Protein AF-A0A534Z2A8-F1 (afdb_monomer)

Structure (mmCIF, N/CA/C/O backbone):
data_AF-A0A534Z2A8-F1
#
_entry.id   AF-A0A534Z2A8-F1
#
loop_
_atom_site.group_PDB
_atom_site.id
_atom_site.type_symbol
_atom_site.label_atom_id
_atom_site.label_alt_id
_atom_site.label_comp_id
_atom_site.label_asym_id
_atom_site.label_entity_id
_atom_site.label_seq_id
_atom_site.pdbx_PDB_ins_code
_atom_site.Cartn_x
_atom_site.Cartn_y
_atom_site.Cartn_z
_atom_site.occupancy
_atom_site.B_iso_or_equiv
_atom_site.auth_seq_id
_atom_site.auth_comp_id
_atom_site.auth_asym_id
_atom_site.auth_atom_id
_atom_site.pdbx_PDB_model_num
ATOM 1 N N . MET A 1 1 ? 25.000 -19.955 19.063 1.00 43.38 1 MET A N 1
ATOM 2 C CA . MET A 1 1 ? 25.608 -19.313 17.881 1.00 43.38 1 MET A CA 1
ATOM 3 C C . MET A 1 1 ? 24.453 -18.865 17.005 1.00 43.38 1 MET A C 1
ATOM 5 O O . MET A 1 1 ? 23.780 -19.726 16.461 1.00 43.38 1 MET A O 1
ATOM 9 N N . ALA A 1 2 ? 24.112 -17.576 17.015 1.00 54.47 2 ALA A N 1
ATOM 10 C CA . ALA A 1 2 ? 23.030 -17.051 16.185 1.00 54.47 2 ALA A CA 1
ATOM 11 C C . ALA A 1 2 ? 23.561 -16.910 14.756 1.00 54.47 2 ALA A C 1
ATOM 13 O O . ALA A 1 2 ? 24.482 -16.132 14.522 1.00 54.47 2 ALA A O 1
ATOM 14 N N . GLU A 1 3 ? 23.034 -17.713 13.837 1.00 59.22 3 GLU A N 1
ATOM 15 C CA . GLU A 1 3 ? 23.284 -17.572 12.408 1.00 59.22 3 GLU A CA 1
ATOM 16 C C . GLU A 1 3 ? 22.700 -16.223 11.979 1.00 59.22 3 GLU A C 1
ATOM 18 O O . GLU A 1 3 ? 21.486 -16.009 12.013 1.00 59.22 3 GLU A O 1
ATOM 23 N N . ALA A 1 4 ? 23.576 -15.256 11.708 1.00 63.44 4 ALA A N 1
ATOM 24 C CA . ALA A 1 4 ? 23.165 -13.968 11.186 1.00 63.44 4 ALA A CA 1
ATOM 25 C C . ALA A 1 4 ? 22.564 -14.220 9.803 1.00 63.44 4 ALA A C 1
ATOM 27 O O . ALA A 1 4 ? 23.270 -14.637 8.891 1.00 63.44 4 ALA A O 1
ATOM 28 N N . MET A 1 5 ? 21.253 -14.018 9.675 1.00 63.66 5 MET A N 1
ATOM 29 C CA . MET A 1 5 ? 20.538 -14.130 8.410 1.00 63.66 5 MET A CA 1
ATOM 30 C C . MET A 1 5 ? 21.194 -13.182 7.402 1.00 63.66 5 MET A C 1
ATOM 32 O O . MET A 1 5 ? 21.052 -11.962 7.513 1.00 63.66 5 MET A O 1
ATOM 36 N N . GLU A 1 6 ? 21.967 -13.734 6.466 1.00 72.50 6 GLU A N 1
ATOM 37 C CA . GLU A 1 6 ? 22.586 -12.946 5.409 1.00 72.50 6 GLU A CA 1
ATOM 38 C C . GLU A 1 6 ? 21.477 -12.310 4.572 1.00 72.50 6 GLU A C 1
ATOM 40 O O . GLU A 1 6 ? 20.588 -12.989 4.049 1.00 72.50 6 GLU A O 1
ATOM 45 N N . LEU A 1 7 ? 21.498 -10.981 4.471 1.00 75.25 7 LEU A N 1
ATOM 46 C CA . LEU A 1 7 ? 20.593 -10.263 3.588 1.00 75.25 7 LEU A CA 1
ATOM 47 C C . LEU A 1 7 ? 20.938 -10.651 2.152 1.00 75.25 7 LEU A C 1
ATOM 49 O O . LEU A 1 7 ? 21.959 -10.231 1.607 1.00 75.25 7 LEU A O 1
ATOM 53 N N . GLN A 1 8 ? 20.083 -11.466 1.542 1.00 75.38 8 GLN A N 1
ATOM 54 C CA . GLN A 1 8 ? 20.233 -11.828 0.146 1.00 75.38 8 GLN A CA 1
ATOM 55 C C . GLN A 1 8 ? 19.958 -10.592 -0.716 1.00 75.38 8 GLN A C 1
ATOM 57 O O . GLN A 1 8 ? 18.857 -10.037 -0.715 1.00 75.38 8 GLN A O 1
ATOM 62 N N . TRP A 1 9 ? 20.973 -10.153 -1.455 1.00 79.19 9 TRP A N 1
ATOM 63 C CA . TRP A 1 9 ? 20.836 -9.060 -2.407 1.00 79.19 9 TRP A CA 1
ATOM 64 C C . TRP A 1 9 ? 19.883 -9.471 -3.531 1.00 79.19 9 TRP A C 1
ATOM 66 O O . TRP A 1 9 ? 20.099 -10.470 -4.217 1.00 79.19 9 TRP A O 1
ATOM 76 N N . VAL A 1 10 ? 18.816 -8.696 -3.716 1.00 78.81 10 VAL A N 1
ATOM 77 C CA . VAL A 1 10 ? 17.844 -8.913 -4.790 1.00 78.81 10 VAL A CA 1
ATOM 78 C C . VAL A 1 10 ? 18.301 -8.136 -6.022 1.00 78.81 10 VAL A C 1
ATOM 80 O O . VAL A 1 10 ? 18.477 -6.920 -5.960 1.00 78.81 10 VAL A O 1
ATOM 83 N N . SER A 1 11 ? 18.485 -8.835 -7.145 1.00 84.94 11 SER A N 1
ATOM 84 C CA . SER A 1 11 ? 18.711 -8.189 -8.441 1.00 84.94 11 SER A CA 1
ATOM 85 C C . SER A 1 11 ? 17.457 -7.426 -8.876 1.00 84.94 11 SER A C 1
ATOM 87 O O . SER A 1 11 ? 16.347 -7.947 -8.767 1.00 84.94 11 SER A O 1
ATOM 89 N N . LEU A 1 12 ? 17.633 -6.204 -9.385 1.00 84.50 12 LEU A N 1
ATOM 90 C CA . LEU A 1 12 ? 16.545 -5.406 -9.966 1.00 84.50 12 LEU A CA 1
ATOM 91 C C . LEU A 1 12 ? 16.311 -5.713 -11.451 1.00 84.50 12 LEU A C 1
ATOM 93 O O . LEU A 1 12 ? 15.368 -5.179 -12.036 1.00 84.50 12 LEU A O 1
ATOM 97 N N . GLU A 1 13 ? 17.143 -6.570 -12.048 1.00 91.75 13 GLU A N 1
ATOM 98 C CA . GLU A 1 13 ? 16.930 -7.032 -13.414 1.00 91.75 13 GLU A CA 1
ATOM 99 C C . GLU A 1 13 ? 15.618 -7.825 -13.513 1.00 91.75 13 GLU A C 1
ATOM 101 O O . GLU A 1 13 ? 15.308 -8.624 -12.618 1.00 91.75 13 GLU A O 1
ATOM 106 N N . PRO A 1 14 ? 14.830 -7.639 -14.587 1.00 89.19 14 PRO A N 1
ATOM 107 C CA . PRO A 1 14 ? 13.588 -8.374 -14.770 1.00 89.19 14 PRO A CA 1
ATOM 108 C C . PRO A 1 14 ? 13.810 -9.891 -14.710 1.00 89.19 14 PRO A C 1
ATOM 110 O O . PRO A 1 14 ? 14.599 -10.456 -15.466 1.00 89.19 14 PRO A O 1
ATOM 113 N N . SER A 1 15 ? 13.070 -10.563 -13.830 1.00 92.62 15 SER A N 1
ATOM 114 C CA . SER A 1 15 ? 13.076 -12.023 -13.711 1.00 92.62 15 SER A CA 1
ATOM 115 C C . SER A 1 15 ? 11.788 -12.596 -14.300 1.00 92.62 15 SER A C 1
ATOM 117 O O . SER A 1 15 ? 10.710 -12.154 -13.895 1.00 92.62 15 SER A O 1
ATOM 119 N N . PRO A 1 16 ? 11.850 -13.617 -15.178 1.00 94.69 16 PRO A N 1
ATOM 120 C CA . PRO A 1 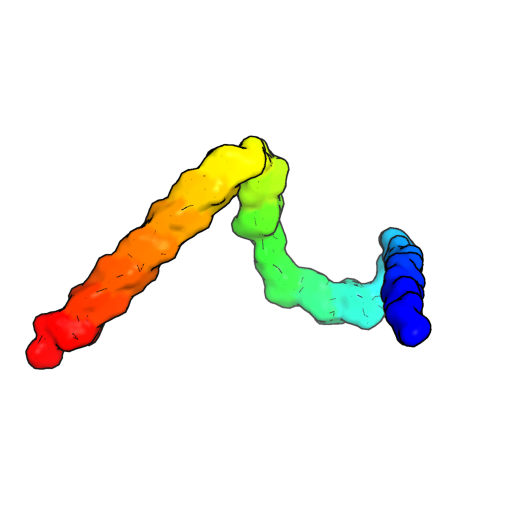16 ? 10.656 -14.238 -15.752 1.00 94.69 16 PRO A CA 1
ATOM 121 C C . PRO A 1 16 ? 9.652 -14.709 -14.693 1.00 94.69 16 PRO A C 1
ATOM 123 O O . PRO A 1 16 ? 8.446 -14.563 -14.874 1.00 94.69 16 PRO A O 1
ATOM 126 N N . VAL A 1 17 ? 10.150 -15.220 -13.561 1.00 93.38 17 VAL A N 1
ATOM 127 C CA . VAL A 1 17 ? 9.310 -15.658 -12.439 1.00 93.38 17 VAL A CA 1
ATOM 128 C C . VAL A 1 17 ? 8.627 -14.460 -11.779 1.00 93.38 17 VAL A C 1
ATOM 130 O O . VAL A 1 17 ? 7.420 -14.490 -11.557 1.00 93.38 17 VAL A O 1
ATOM 133 N N . ILE A 1 18 ? 9.369 -13.381 -11.507 1.00 91.50 18 ILE A N 1
ATOM 134 C CA . ILE A 1 18 ? 8.808 -12.170 -10.891 1.00 91.50 18 ILE A CA 1
ATOM 135 C C . ILE A 1 18 ? 7.763 -11.540 -11.815 1.00 91.50 18 ILE A C 1
ATOM 137 O O . ILE A 1 18 ? 6.674 -11.207 -11.354 1.00 91.50 18 ILE A O 1
ATOM 141 N N . GLU A 1 19 ? 8.048 -11.414 -13.112 1.00 93.94 19 GLU A N 1
ATOM 142 C CA . GLU A 1 19 ? 7.108 -10.845 -14.083 1.00 93.94 19 GLU A CA 1
ATOM 143 C C . GLU A 1 19 ? 5.823 -11.674 -14.197 1.00 93.94 19 GLU A C 1
ATOM 145 O O . GLU A 1 19 ? 4.729 -11.103 -14.238 1.00 93.94 19 GLU A O 1
ATOM 150 N N . ALA A 1 20 ? 5.939 -13.007 -14.174 1.00 95.88 20 ALA A N 1
ATOM 151 C CA . ALA A 1 20 ? 4.793 -13.907 -14.231 1.00 95.88 20 ALA A CA 1
ATOM 152 C C . ALA A 1 20 ? 3.822 -13.710 -13.058 1.00 95.88 20 ALA A C 1
ATOM 154 O O . ALA A 1 20 ? 2.616 -13.755 -13.282 1.00 95.88 20 ALA A O 1
ATOM 155 N N . TYR A 1 21 ? 4.320 -13.454 -11.842 1.00 93.81 21 TYR A N 1
ATOM 156 C CA . TYR A 1 21 ? 3.471 -13.187 -10.672 1.00 93.81 21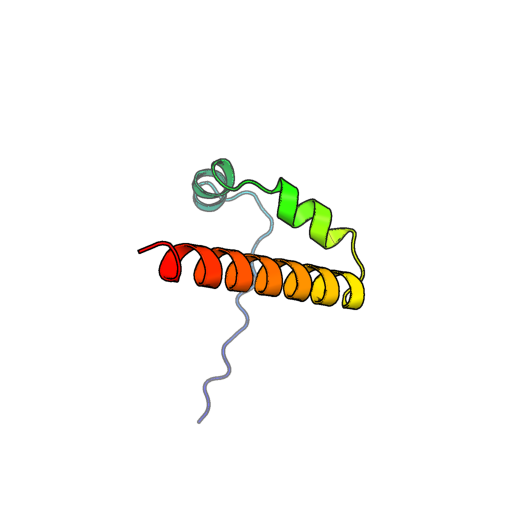 TYR A CA 1
ATOM 157 C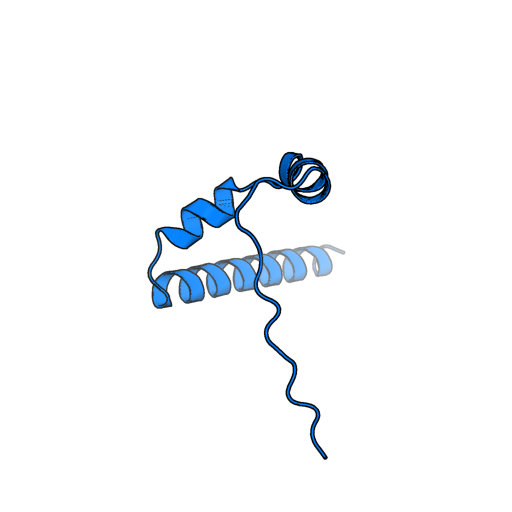 C . TYR A 1 21 ? 3.060 -11.716 -10.549 1.00 93.81 21 TYR A C 1
ATOM 159 O O . TYR A 1 21 ? 1.957 -11.411 -10.102 1.00 93.81 21 TYR A O 1
ATOM 167 N N . LYS A 1 22 ? 3.917 -10.778 -10.965 1.00 92.06 22 LYS A N 1
ATOM 168 C CA . LYS A 1 22 ? 3.660 -9.333 -10.861 1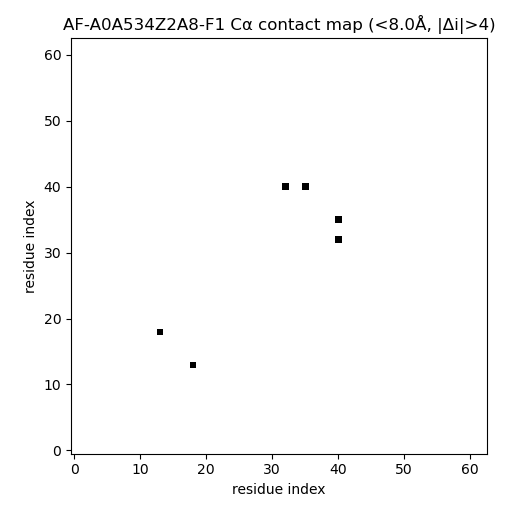.00 92.06 22 LYS A CA 1
ATOM 169 C C . LYS A 1 22 ? 2.470 -8.885 -11.709 1.00 92.06 22 LYS A C 1
ATOM 171 O O . LYS A 1 22 ? 1.833 -7.894 -11.358 1.00 92.06 22 LYS A O 1
ATOM 176 N N . LYS A 1 23 ? 2.183 -9.577 -12.817 1.00 93.81 23 LYS A N 1
ATOM 177 C CA . LYS A 1 23 ? 1.112 -9.208 -13.759 1.00 93.81 23 LYS A CA 1
ATOM 178 C C . LYS A 1 23 ? -0.275 -9.122 -13.101 1.00 93.81 23 LYS A C 1
ATOM 180 O O . LYS A 1 23 ? -1.058 -8.264 -13.489 1.00 93.81 23 LYS A O 1
ATOM 185 N N . ASP A 1 24 ? -0.531 -9.951 -12.088 1.00 95.12 24 ASP A N 1
ATOM 186 C CA . ASP A 1 24 ? -1.833 -10.051 -11.414 1.00 95.12 24 ASP A CA 1
ATOM 187 C C . ASP A 1 24 ? -1.901 -9.198 -10.132 1.00 95.12 24 ASP A C 1
ATOM 189 O O . ASP A 1 24 ? -2.912 -9.175 -9.431 1.00 95.12 24 ASP A O 1
ATOM 193 N N . VAL A 1 25 ? -0.828 -8.467 -9.809 1.00 94.00 25 VAL A N 1
ATOM 194 C CA . VAL A 1 25 ? -0.783 -7.578 -8.646 1.00 94.00 25 VAL A CA 1
ATOM 195 C C . VAL A 1 25 ? -1.339 -6.207 -9.023 1.00 94.00 25 VAL A C 1
ATOM 197 O O . VAL A 1 25 ? -0.699 -5.436 -9.748 1.00 94.00 25 VAL A O 1
ATOM 200 N N . ASP A 1 26 ? -2.492 -5.848 -8.456 1.00 95.94 26 ASP A N 1
ATOM 201 C CA . ASP A 1 26 ? -2.978 -4.472 -8.516 1.00 95.94 26 ASP A CA 1
ATOM 202 C C . ASP A 1 26 ? -2.102 -3.561 -7.640 1.00 95.94 26 ASP A C 1
ATOM 204 O O . ASP A 1 26 ? -2.102 -3.605 -6.408 1.00 95.94 26 ASP A O 1
ATOM 208 N N . ARG A 1 27 ? -1.332 -2.699 -8.306 1.00 94.94 27 ARG A N 1
ATOM 209 C CA . ARG A 1 27 ? -0.401 -1.761 -7.665 1.00 94.94 27 ARG A CA 1
ATOM 210 C C . ARG A 1 27 ? -1.029 -0.403 -7.370 1.00 94.94 27 ARG A C 1
ATOM 212 O O . ARG A 1 27 ? -0.321 0.475 -6.879 1.00 94.94 27 ARG A O 1
ATOM 219 N N . THR A 1 28 ? -2.311 -0.202 -7.666 1.00 95.25 28 THR A N 1
ATOM 220 C CA . THR A 1 28 ? -2.994 1.089 -7.512 1.00 95.25 28 THR A CA 1
ATOM 221 C C . THR A 1 28 ? -2.923 1.569 -6.066 1.00 95.25 28 THR A C 1
ATOM 223 O O . THR A 1 28 ? -2.337 2.615 -5.789 1.00 95.25 28 THR A O 1
ATOM 226 N N . LEU A 1 29 ? -3.395 0.759 -5.112 1.00 92.44 29 LEU A N 1
ATOM 227 C CA . LEU A 1 29 ? -3.363 1.127 -3.691 1.00 92.44 29 LEU A CA 1
ATOM 228 C C . LEU A 1 29 ? -1.945 1.207 -3.117 1.00 92.44 29 LEU A C 1
ATOM 230 O O . LEU A 1 29 ? -1.688 2.040 -2.247 1.00 92.44 29 LEU A O 1
ATOM 234 N N . ILE A 1 30 ? -1.019 0.381 -3.615 1.00 93.06 30 ILE A N 1
ATOM 235 C CA . ILE A 1 30 ? 0.392 0.429 -3.210 1.00 93.06 30 ILE A CA 1
ATOM 236 C C . ILE A 1 30 ? 0.976 1.796 -3.573 1.00 93.06 30 ILE A C 1
ATOM 238 O O . ILE A 1 30 ? 1.544 2.469 -2.716 1.00 93.06 30 ILE A O 1
ATOM 242 N N . ARG A 1 31 ? 0.785 2.246 -4.818 1.00 95.81 31 ARG A N 1
ATOM 243 C CA . ARG A 1 31 ? 1.286 3.544 -5.285 1.00 95.81 31 ARG A CA 1
ATOM 244 C C . ARG A 1 31 ? 0.639 4.714 -4.558 1.00 95.81 31 ARG A C 1
ATOM 246 O O . ARG A 1 31 ? 1.358 5.623 -4.164 1.00 95.81 31 ARG A O 1
ATOM 253 N N . GLU A 1 32 ? -0.673 4.684 -4.331 1.00 95.88 32 GLU A N 1
ATOM 254 C CA . GLU A 1 32 ? -1.338 5.745 -3.564 1.00 95.88 32 GLU A CA 1
ATOM 255 C C . GLU A 1 32 ? -0.816 5.828 -2.126 1.00 95.88 32 GLU A C 1
ATOM 257 O O . GLU A 1 32 ? -0.612 6.922 -1.612 1.00 95.88 32 GLU A O 1
ATOM 262 N N . ASN A 1 33 ? -0.533 4.695 -1.476 1.00 95.38 33 ASN A N 1
ATOM 263 C CA . ASN A 1 33 ? 0.052 4.705 -0.134 1.00 95.38 33 ASN A CA 1
ATOM 264 C C . ASN A 1 33 ? 1.501 5.203 -0.117 1.00 95.38 33 ASN A C 1
ATOM 266 O O . ASN A 1 33 ? 1.901 5.814 0.867 1.00 95.38 33 ASN A O 1
ATOM 270 N N . LEU A 1 34 ? 2.284 4.974 -1.175 1.00 96.38 34 LEU A N 1
ATOM 271 C CA . LEU A 1 34 ? 3.664 5.467 -1.266 1.00 96.38 34 LEU A CA 1
ATOM 272 C C . LEU A 1 34 ? 3.760 6.992 -1.433 1.00 96.38 34 LEU A C 1
ATOM 274 O O . LEU A 1 34 ? 4.820 7.550 -1.172 1.00 96.38 34 LEU A O 1
ATOM 278 N N . LYS A 1 35 ? 2.673 7.667 -1.830 1.00 96.88 35 LYS A N 1
ATOM 279 C CA . LYS A 1 35 ? 2.599 9.139 -1.856 1.00 96.88 35 LYS A CA 1
ATOM 280 C C . LYS A 1 35 ? 2.398 9.755 -0.468 1.00 96.88 35 LYS A C 1
ATOM 282 O O . LYS A 1 35 ? 2.605 10.952 -0.308 1.00 96.88 35 LYS A O 1
ATOM 287 N N . LEU A 1 36 ? 1.951 8.963 0.504 1.00 97.56 36 LEU A N 1
ATOM 288 C CA . LEU A 1 36 ? 1.638 9.423 1.852 1.00 97.56 36 LEU A CA 1
ATOM 289 C C . LEU A 1 36 ? 2.879 9.396 2.746 1.00 97.56 36 LEU A C 1
ATOM 291 O O . LEU A 1 36 ? 3.723 8.500 2.655 1.00 97.56 36 LEU A O 1
ATOM 295 N N . THR A 1 37 ? 2.937 10.327 3.691 1.00 98.31 37 THR A N 1
ATOM 296 C CA . THR A 1 37 ? 3.889 10.272 4.804 1.00 98.31 37 THR A CA 1
AT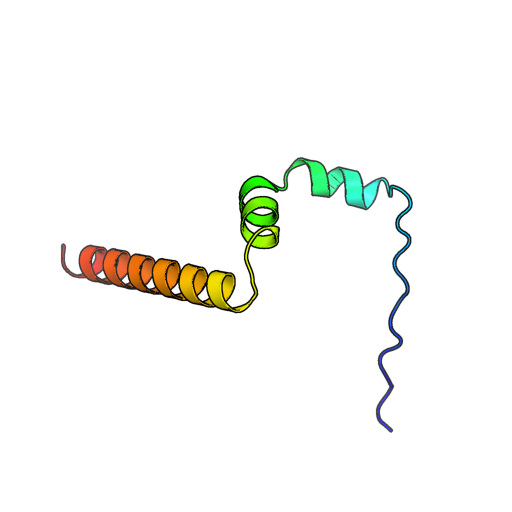OM 297 C C . THR A 1 37 ? 3.632 9.042 5.692 1.00 98.31 37 THR A C 1
ATOM 299 O O . THR A 1 37 ? 2.534 8.469 5.682 1.00 98.31 37 THR A O 1
ATOM 302 N N . PRO A 1 38 ? 4.618 8.595 6.494 1.00 97.00 38 PRO A N 1
ATOM 303 C CA . PRO A 1 38 ? 4.418 7.496 7.440 1.00 97.00 38 PRO A CA 1
ATOM 304 C C . PRO A 1 38 ? 3.190 7.676 8.350 1.00 97.00 38 PRO A C 1
ATOM 306 O O . PRO A 1 38 ? 2.387 6.749 8.463 1.00 97.00 38 PRO A O 1
ATOM 309 N N . ASP A 1 39 ? 2.988 8.869 8.909 1.00 98.25 39 ASP A N 1
ATOM 310 C CA . ASP A 1 39 ? 1.859 9.159 9.803 1.00 98.25 39 ASP A CA 1
ATOM 311 C C . ASP A 1 39 ? 0.509 9.069 9.087 1.00 98.25 39 ASP A C 1
ATOM 313 O O . ASP A 1 39 ? -0.456 8.509 9.614 1.00 98.25 39 ASP A O 1
ATOM 317 N N . GLU A 1 40 ? 0.426 9.587 7.863 1.00 98.25 40 GLU A N 1
ATOM 318 C CA . GLU A 1 40 ? -0.782 9.496 7.040 1.00 98.25 40 GLU A CA 1
ATOM 319 C C . GLU A 1 40 ? -1.118 8.046 6.684 1.00 98.25 40 GLU A C 1
ATOM 321 O O . GLU A 1 40 ? -2.290 7.662 6.735 1.00 98.25 40 GLU A O 1
ATOM 326 N N . ARG A 1 41 ? -0.110 7.208 6.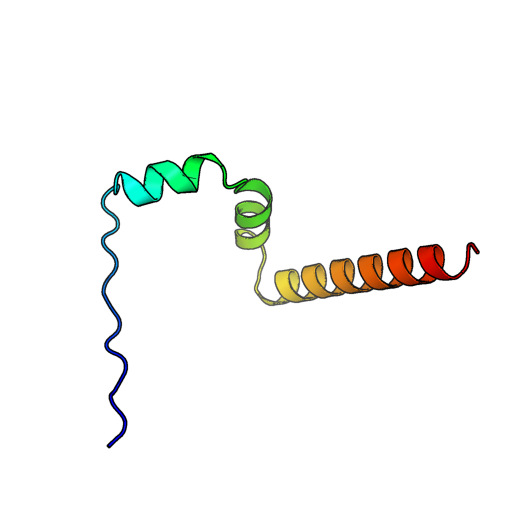393 1.00 96.06 41 ARG A N 1
ATOM 327 C CA . ARG A 1 41 ? -0.322 5.770 6.153 1.00 96.06 41 ARG A CA 1
ATOM 328 C C . ARG A 1 41 ? -0.917 5.079 7.377 1.00 96.06 41 ARG A C 1
ATOM 330 O O . ARG A 1 41 ? -1.855 4.297 7.227 1.00 96.06 41 ARG A O 1
ATOM 337 N N . ILE A 1 42 ? -0.423 5.387 8.577 1.00 96.62 42 ILE A N 1
ATOM 338 C CA . ILE A 1 42 ? -0.945 4.813 9.826 1.00 96.62 42 ILE A CA 1
ATOM 339 C C . ILE A 1 42 ? -2.389 5.268 10.060 1.00 96.62 42 ILE A C 1
ATOM 341 O O . ILE A 1 42 ? -3.259 4.437 10.321 1.00 96.62 42 ILE A O 1
ATOM 345 N N . LYS A 1 43 ? -2.681 6.565 9.898 1.00 97.75 43 LYS A N 1
ATOM 346 C CA . LYS A 1 43 ? -4.049 7.100 10.029 1.00 97.75 43 LYS A CA 1
ATOM 347 C C . LYS A 1 43 ? -5.018 6.428 9.053 1.00 97.75 43 LYS A C 1
ATOM 349 O O . LYS A 1 43 ? -6.107 6.021 9.456 1.00 97.75 43 LYS A O 1
ATOM 354 N N . LYS A 1 44 ? -4.604 6.259 7.793 1.00 95.75 44 LYS A N 1
ATOM 355 C CA . LYS A 1 44 ? -5.380 5.556 6.763 1.00 95.75 44 LYS A CA 1
ATOM 356 C C . LYS A 1 44 ? -5.588 4.076 7.101 1.00 95.75 44 LYS A C 1
ATOM 358 O O . LYS A 1 44 ? -6.675 3.554 6.893 1.00 95.75 44 LYS A O 1
ATOM 363 N N . MET A 1 45 ? -4.584 3.394 7.651 1.00 95.25 45 MET A N 1
ATOM 364 C CA . MET A 1 45 ? -4.731 2.004 8.097 1.00 95.25 45 MET A CA 1
ATOM 365 C C . MET A 1 45 ? -5.757 1.885 9.233 1.00 95.25 45 MET A C 1
ATOM 367 O O . MET A 1 45 ? -6.636 1.027 9.179 1.00 95.25 45 MET A O 1
ATOM 371 N N . ILE A 1 46 ? -5.689 2.770 10.232 1.00 97.56 46 ILE A N 1
ATOM 372 C CA . ILE A 1 46 ? -6.631 2.780 11.361 1.00 97.56 46 ILE A CA 1
ATOM 373 C C . ILE A 1 46 ? -8.068 3.016 10.879 1.00 97.56 46 ILE A C 1
ATOM 375 O O . ILE A 1 46 ? -8.982 2.346 11.359 1.00 97.56 46 ILE A O 1
ATOM 379 N N . SER A 1 47 ? -8.290 3.934 9.930 1.00 96.88 47 SER A N 1
ATOM 380 C CA . SER A 1 47 ? -9.641 4.189 9.411 1.00 96.88 47 SER A CA 1
ATOM 381 C C . SER A 1 47 ? -10.228 2.969 8.696 1.00 96.88 47 SER A C 1
ATOM 383 O O . SER A 1 47 ? -11.395 2.647 8.914 1.00 96.88 47 SER A O 1
ATOM 385 N N . VAL A 1 48 ? -9.416 2.242 7.921 1.00 95.50 48 VAL A N 1
ATOM 386 C CA . VAL A 1 48 ? -9.829 0.986 7.275 1.00 95.50 48 VAL A CA 1
ATOM 387 C C . VAL A 1 48 ? -10.174 -0.083 8.312 1.00 95.50 48 VAL A C 1
ATOM 389 O O . VAL A 1 48 ? -11.208 -0.734 8.188 1.00 95.50 48 VAL A O 1
ATOM 392 N N . LEU A 1 49 ? -9.356 -0.251 9.357 1.00 96.62 49 LEU A N 1
ATOM 393 C CA . LEU A 1 49 ? -9.626 -1.236 10.411 1.00 96.62 49 LEU A CA 1
ATOM 394 C C . LEU A 1 49 ? -10.942 -0.950 11.147 1.00 96.62 49 LEU A C 1
ATOM 396 O O . LEU A 1 49 ? -11.735 -1.868 11.340 1.00 96.62 49 LEU A O 1
ATOM 400 N N . ARG A 1 50 ? -11.212 0.320 11.479 1.00 96.94 50 ARG A N 1
ATOM 401 C CA . ARG A 1 50 ? -12.485 0.743 12.091 1.00 96.94 50 ARG A CA 1
ATOM 402 C C . ARG A 1 50 ? -13.681 0.471 11.182 1.00 96.94 50 ARG A C 1
ATOM 404 O O . ARG A 1 50 ? -14.715 0.007 11.646 1.00 96.94 50 ARG A O 1
ATOM 411 N N . PHE A 1 51 ? -13.540 0.729 9.883 1.00 95.44 51 PHE A N 1
ATOM 412 C CA . PHE A 1 51 ? -14.589 0.416 8.915 1.00 95.44 51 PHE A CA 1
ATOM 413 C C . PHE A 1 51 ? -14.887 -1.091 8.869 1.00 95.44 51 PHE A C 1
ATOM 415 O O . PHE A 1 51 ? -16.045 -1.492 8.916 1.00 95.44 51 PHE A O 1
ATOM 422 N N . VAL A 1 52 ? -13.851 -1.935 8.833 1.00 95.75 52 VAL A N 1
ATOM 423 C CA . VAL A 1 52 ? -14.014 -3.398 8.833 1.00 95.75 52 VAL A CA 1
ATOM 424 C C . VAL A 1 52 ? -14.672 -3.891 10.121 1.00 95.75 52 VAL A C 1
ATOM 426 O O . VAL A 1 52 ? -15.529 -4.772 10.067 1.00 95.75 52 VAL A O 1
ATOM 429 N N . GLU A 1 53 ? -14.288 -3.338 11.271 1.00 95.94 53 GLU A N 1
ATOM 430 C CA . GLU A 1 53 ? -14.920 -3.639 12.558 1.00 95.94 53 GLU A CA 1
ATOM 431 C C . GLU A 1 53 ? -16.422 -3.328 12.526 1.00 95.94 53 GLU A C 1
ATOM 433 O O . GLU A 1 53 ? -17.236 -4.176 12.893 1.00 95.94 53 GLU A O 1
ATOM 438 N N . GLU A 1 54 ? -16.798 -2.162 12.002 1.00 94.31 54 GLU A N 1
ATOM 439 C CA . GLU A 1 54 ? -18.196 -1.745 11.916 1.00 94.31 54 GLU A CA 1
ATOM 440 C C . GLU A 1 54 ? -19.014 -2.619 10.950 1.00 94.31 54 GLU A C 1
ATOM 442 O O . GLU A 1 54 ? -20.127 -3.050 11.269 1.00 94.31 54 GLU A O 1
ATOM 447 N N . VAL A 1 55 ? -18.447 -2.970 9.793 1.00 94.94 55 VAL A N 1
ATOM 448 C CA . VAL A 1 55 ? -19.080 -3.911 8.855 1.00 94.94 55 VAL A CA 1
ATOM 449 C C . VAL A 1 55 ? -19.284 -5.279 9.513 1.00 94.94 55 VAL A C 1
ATOM 451 O O . VAL A 1 55 ? -20.348 -5.882 9.381 1.00 94.94 55 VAL A O 1
ATOM 454 N N . ARG A 1 56 ? -18.302 -5.769 10.280 1.00 92.31 56 ARG A N 1
ATOM 455 C CA . ARG A 1 56 ? -18.438 -7.035 11.017 1.00 92.31 56 ARG A CA 1
ATOM 456 C C . ARG A 1 56 ? -19.544 -6.955 12.064 1.00 92.31 56 ARG A C 1
ATOM 458 O O . ARG A 1 56 ? -20.393 -7.842 12.089 1.00 92.31 56 ARG A O 1
ATOM 465 N N . ARG A 1 57 ? -19.575 -5.889 12.868 1.00 92.31 57 ARG A N 1
ATOM 466 C CA . ARG A 1 57 ? -20.578 -5.668 13.924 1.00 92.31 57 ARG A CA 1
ATOM 467 C C . ARG A 1 57 ? -22.006 -5.670 13.381 1.00 92.31 57 ARG A C 1
ATOM 469 O O . ARG A 1 57 ? -22.900 -6.276 13.972 1.00 92.31 57 ARG A O 1
ATOM 476 N N . THR A 1 58 ? -22.221 -5.005 12.250 1.00 89.06 58 THR A N 1
ATOM 477 C CA . THR A 1 58 ? -23.536 -4.935 11.599 1.00 89.06 58 THR A CA 1
ATOM 478 C C . THR A 1 58 ? -23.915 -6.259 10.935 1.00 89.06 58 THR A C 1
ATOM 480 O O . THR A 1 58 ? -25.069 -6.670 11.028 1.00 89.06 58 THR A O 1
ATOM 483 N N . SER A 1 59 ? -22.948 -6.993 10.371 1.00 81.50 59 SER A N 1
ATOM 484 C CA . SER A 1 59 ? -23.188 -8.320 9.782 1.00 81.50 59 SER A CA 1
ATOM 485 C C . SER A 1 59 ? -23.590 -9.399 10.800 1.00 81.50 59 SER A C 1
ATOM 487 O O . SER A 1 59 ? -24.343 -10.308 10.458 1.00 81.50 59 SER A O 1
ATOM 489 N N . THR A 1 60 ? -23.130 -9.308 12.054 1.00 69.00 60 THR A N 1
ATOM 490 C CA . THR A 1 60 ? -23.489 -10.255 13.125 1.00 69.00 60 THR A CA 1
ATOM 491 C C . THR A 1 60 ? -24.755 -9.873 13.889 1.00 69.00 60 THR A C 1
ATOM 493 O O . THR A 1 60 ? -25.381 -10.754 14.468 1.00 69.00 60 THR A O 1
ATOM 496 N N . SER A 1 61 ? -25.150 -8.596 13.877 1.00 63.41 61 SER A N 1
ATOM 497 C CA . SER A 1 61 ? -26.346 -8.095 14.583 1.00 63.41 61 SER A CA 1
ATOM 498 C C . SER A 1 61 ? -27.623 -8.118 13.728 1.00 63.41 61 SER A C 1
ATOM 500 O O . SER A 1 61 ? -28.687 -7.754 14.214 1.00 63.41 61 SER A O 1
ATOM 502 N N . GLY A 1 62 ? -27.519 -8.509 12.452 1.00 60.44 62 GLY A N 1
ATOM 503 C CA . GLY A 1 62 ? -28.636 -8.649 11.510 1.00 60.44 62 GLY A CA 1
ATOM 504 C C . GLY A 1 62 ? -29.190 -10.074 11.374 1.00 60.44 62 GLY A C 1
ATOM 505 O O . GLY A 1 62 ? -29.783 -10.379 10.340 1.00 60.44 62 GLY A O 1
ATOM 506 N N . LYS A 1 63 ? -28.959 -10.948 12.365 1.00 49.94 63 LYS A N 1
ATOM 5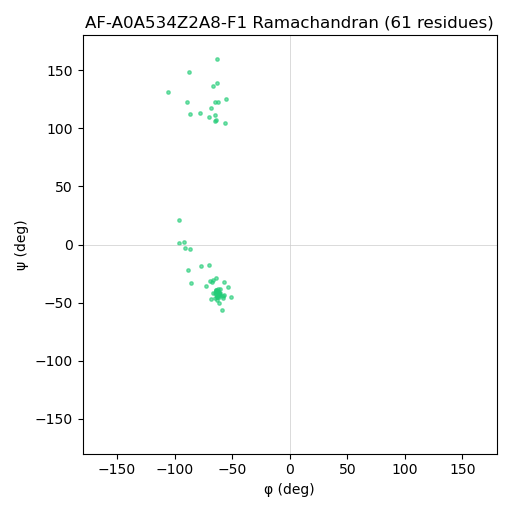07 C CA . LYS A 1 63 ? -29.679 -12.222 12.530 1.00 49.94 63 LYS A CA 1
ATOM 508 C C . LYS A 1 63 ? -30.769 -12.086 13.581 1.00 49.94 63 LYS A C 1
ATOM 510 O O . LYS A 1 63 ? -30.477 -11.463 14.624 1.00 49.94 63 LYS A O 1
#

Radius of gyration: 19.28 Å; Cα contacts (8 Å, |Δi|>4): 3; chains: 1; bounding box: 55×30×34 Å

Secondary structure (DSSP, 8-state):
-------PPPP-S--HHHHHHHTT---HHHHHHHTS-HHHHHHHHHHHHHHHHHHHHHHHH--

pLDDT: mean 87.73, std 13.54, range [43.38, 98.31]

Foldseek 3Di:
DDDDPPDDDDDPPDDPVCVVVVVPDDCPVVVVLVVDDPVVNVVVVVVVVVVVVVVVVVVVVPD

Mean predicted aligned error: 8.52 Å

Sequence (63 aa):
MAEAMELQWVSLEPSPVIEAYKKDVDRTLIRENLKLTPDERIKKMISVLRFVEEVRRTSTSGK

Solvent-accessible surface area (backbone atoms only — not comparable to full-atom values): 4096 Å² total; per-residue (Å²): 135,84,80,76,80,74,82,76,83,78,79,86,67,92,44,76,68,57,53,68,59,51,74,78,54,81,54,65,68,58,55,59,49,68,75,44,55,74,68,55,45,53,54,52,49,53,53,53,51,54,49,52,50,51,54,50,54,53,66,67,67,74,113

=== Feature glossary ===
Each block in this record encodes a different view of the same protein. In brief:

Predicted aligned error. PAE(i, j) answers: if I align the predicted and true structures on residue i, how far off (in Å) do I expect residue j to be? A block-diagonal PAE matrix with low values on the blocks and high values off-diagonal is the signature of a multi-domain protein with confidently predicted domains but uncertain inter-domain orientation.

Contact-map, Ramachandran, and PAE plots. Plot images: a contact map (which residues are close in 3D, as an N×N binary image), a Ramachandran scatter (backbone torsion angles, revealing secondary-structure composition at a glance), and — for AlphaFold structures — a PAE heatmap (pairwise prediction confidence).

Backbone torsions (φ/ψ). φ (phi) and ψ (psi) are the two rotatable backbone dihedrals per residue: φ is the C(i-1)–N–Cα–C torsion, ψ is the N–Cα–C–N(i+1) torsion, both in degrees on (−180°, 180°]. α-helical residues cluster near (−60°, −45°); β-strand residues near (−120°, +130°). A Ramachandran plot is simply a scatter of (φ, ψ) for every residue.

Foldseek 3Di. A 3Di character summarizes, for each residue, the relative orientation of the Cα frame of its nearest spatial neighbor. Because it encodes fold topology rather than chemistry, 3Di alignments detect remote structural similarity that sequence alignment misses.

Radius of gyration, Cα contacts, bounding box. Three whole-structure scalars: the radius of gyration (RMS distance of Cα from centroid, in Å), the count of Cα–Cα contacts (pairs closer than 8 Å and separated by more than four residues in sequence — i.e. tertiary, not local, contacts), and the bounding-box dimensions. Together they distinguish compact globular folds from extended fibres or disordered chains.

Sequence. Sequence gives the chain of amino acids in standard one-letter code (A=alanine, C=cysteine, …, Y=tyrosine), read N→C. It is the only feature that is directly encoded by the gene; all structural features are derived from the folded form of this sequence.

mmCIF coordinates. Atomic coordinates in PDBx/mmCIF format — the same representation the Protein Data Bank distributes. Each line of the _atom_site loop places one backbone atom in Cartesian space (units: ångströms, origin: arbitrary).

Secondary structure (3-state, P-SEA). Three-state secondary structure (P-SEA) collapses the eight DSSP classes into helix (a), strand (b), and coil (c). P-SEA assigns these from Cα geometry alone — distances and angles — without requiring backbone oxygens, so it works on any Cα trace.

InterPro / GO / CATH / organism. Functional annotations link the protein to curated databases. InterPro entries identify conserved domains and families by matching the sequence against member-database signatures (Pfam, PROSITE, CDD, …). Gene Ontology (GO) terms describe molecular function, biological process, and cellular component in a controlled vocabulary. CATH places the structure in a hierarchical fold classification (Class/Architecture/Topology/Homologous-superfamily). The organism is the source species.

B-factor. B-factor (Debye–Waller factor) reflects atomic displacement in the crystal lattice. It is an experimental observable (units Å²), not a prediction; low values mean the atom is pinned down, high values mean it moves or is heterogeneous across the crystal.

Rendered structure images. Structure im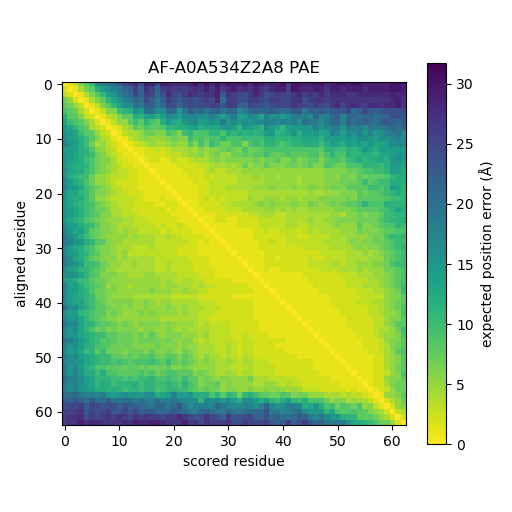ages are PyMOL ren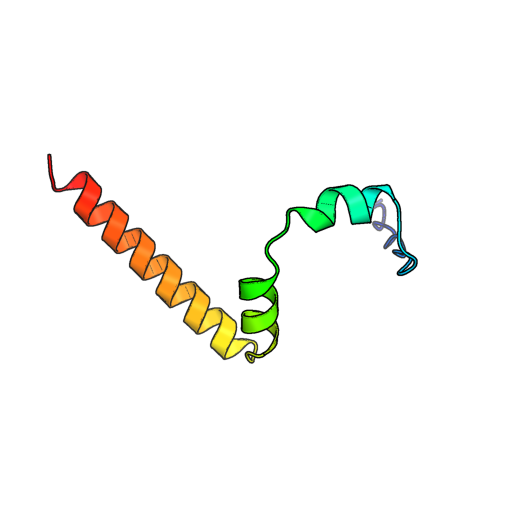ders from six orthogonal camera directions. Cartoon representation draws helices as coils and strands as arrows; sticks shows the backbone as bonds; surface shows the solvent-excluded envelope. Rainbow coloring maps sequence position to hue (blue→red, N→C); chain coloring assigns a distinct color per polypeptide.

Solvent-accessible surface area. Solvent-accessible surface area (SASA) is the area in Å² traced out by the centre of a 1.4 Å probe sphere (a water molecule) rolled over the protein's van der Waals surface (Shrake–Rupley / Lee–Richards construction). Buried residues have near-zero SASA; fully exposed residues can exceed 200 Å². The total SASA scales roughly with the number of surface residues.

Secondary structure (8-state, DSSP). The SS8 string is DSSP's per-residue secondary-structure call. α-helix (H) means an i→i+4 H-bond ladder; β-strand (E) means the residue participates in a β-sheet; 3₁₀ (G) and π (I) are tighter and wider helices; T/S are turns/bends; '-' is loop.

pLDDT. For AlphaFold models, the B-factor field carries pLDDT — the model's own estimate of local accuracy on a 0–100 scale. Regions with pLDDT<50 should be treated as essentially unmodeled; they often correspond to intrinsically disordered segments.

Nearest PDB structures. Nearest PDB neighbors are the top structural matches found by Foldseek when searching this structure against the entire Protein Data Bank. Each hit reports a TM-score (0 to 1; >0.5 almost always implies the same fold) and an E-value. These are *structural* homologs — they may share no detectable sequence similarity.